Protein AF-A0A535MMF5-F1 (afdb_monomer_lite)

Radius of gyration: 38.46 Å; chains: 1; bounding box: 87×63×109 Å

Sequence (146 aa):
MNSPLCIRAGGRAVCFLIVDRQKESSAELAAGIVEEAERLVRLEIALAKQEAKELAIRNAIAGGLIATGGLMLMLGLLVAVPVLVVVLVPAHWIAALAWVALYLVGGGALVLGGRAGLRLKLPPRTINSLKETKEWALRQMRSPAR

Foldseek 3Di:
DDDDDDDDDPDDDPPDDPVPVVVVVVVVVVVVVVVVVVVVVVVVVVVVVVVVVVVCVVVVVVVVCVVVVVVVVVVVCLVVVLVVCLVVDPPNVVSVVVSVVVCCVVVVVCVVVVVVVPPPPPPVVVVVVVVVVVVVVVVVVVPDDD

Secondary structure (DSSP, 8-state):
---------SS----S-TTTHHHHHHHHHHHHHHHHHHHHHHHHHHHHHHHHHHHHHHHHHHHHHHHHHHHHHHHHHHHHHHHHHHHH-S-HHHHHHHHHHHHHHHHHHHHHHHHHH------HHHHHHHHHHHHHHHHHHH----

Structure (mmCIF, N/CA/C/O backbone):
data_AF-A0A535MMF5-F1
#
_entry.id   AF-A0A535MMF5-F1
#
loop_
_atom_site.group_PDB
_atom_site.id
_atom_site.type_symbol
_atom_site.label_atom_id
_atom_site.label_alt_id
_atom_site.label_comp_id
_atom_site.label_asym_id
_atom_site.label_entity_id
_atom_site.label_seq_id
_atom_site.pdbx_PDB_ins_code
_atom_site.Cartn_x
_atom_site.Cartn_y
_atom_site.Cartn_z
_atom_site.occupancy
_atom_site.B_iso_or_equiv
_atom_site.auth_seq_id
_atom_site.auth_comp_id
_atom_site.auth_asym_id
_atom_site.auth_atom_id
_atom_site.pdbx_PDB_model_num
ATOM 1 N N . MET A 1 1 ? -63.490 -13.410 52.870 1.00 44.41 1 MET A N 1
ATOM 2 C CA . MET A 1 1 ? -62.669 -14.349 53.661 1.00 44.41 1 MET A CA 1
ATOM 3 C C . MET A 1 1 ? -61.197 -14.096 53.366 1.00 44.41 1 MET A C 1
ATOM 5 O O . MET A 1 1 ? -60.748 -14.532 52.321 1.00 44.41 1 MET A O 1
ATOM 9 N N . ASN A 1 2 ? -60.470 -13.359 54.212 1.00 46.16 2 ASN A N 1
ATOM 10 C CA . ASN A 1 2 ? -59.017 -13.532 54.362 1.00 46.16 2 ASN A CA 1
ATOM 11 C C . ASN A 1 2 ? -58.562 -12.799 55.632 1.00 46.16 2 ASN A C 1
ATOM 13 O O . ASN A 1 2 ? -58.298 -11.599 55.613 1.00 46.16 2 ASN A O 1
ATOM 17 N N . SER A 1 3 ? -58.575 -13.505 56.758 1.00 46.88 3 SER A N 1
ATOM 18 C CA . SER A 1 3 ? -58.121 -12.969 58.042 1.00 46.88 3 SER A CA 1
ATOM 19 C C . SER A 1 3 ? -56.639 -13.317 58.216 1.00 46.88 3 SER A C 1
ATOM 21 O O . SER A 1 3 ? -56.310 -14.501 58.133 1.00 46.88 3 SER A O 1
ATOM 23 N N . PRO A 1 4 ? -55.733 -12.356 58.470 1.00 52.94 4 PRO A N 1
ATOM 24 C CA . PRO A 1 4 ? -54.353 -12.685 58.804 1.00 52.94 4 PRO A CA 1
ATOM 25 C C . PRO A 1 4 ? -54.298 -13.310 60.206 1.00 52.94 4 PRO A C 1
ATOM 27 O O . PRO A 1 4 ? -54.690 -12.693 61.199 1.00 52.94 4 PRO A O 1
ATOM 30 N N . LEU A 1 5 ? -53.828 -14.558 60.281 1.00 60.19 5 LEU A N 1
ATOM 31 C CA . LEU A 1 5 ? -53.592 -15.275 61.534 1.00 60.19 5 LEU A CA 1
ATOM 32 C C . LEU A 1 5 ? -52.376 -14.657 62.245 1.00 60.19 5 LEU A C 1
ATOM 34 O O . LEU A 1 5 ? -51.234 -14.866 61.844 1.00 60.19 5 LEU A O 1
ATOM 38 N N . CYS A 1 6 ? -52.622 -13.885 63.301 1.00 46.19 6 CYS A N 1
ATOM 39 C CA . CYS A 1 6 ? -51.588 -13.286 64.140 1.00 46.19 6 CYS A CA 1
ATOM 40 C C . CYS A 1 6 ? -51.464 -14.116 65.430 1.00 46.19 6 CYS A C 1
ATOM 42 O O . CYS A 1 6 ? -52.263 -13.960 66.353 1.00 46.19 6 CYS A O 1
ATOM 44 N N . ILE A 1 7 ? -50.504 -15.048 65.488 1.00 55.50 7 ILE A N 1
ATOM 45 C CA . ILE A 1 7 ? -50.206 -15.810 66.712 1.00 55.50 7 ILE A CA 1
ATOM 46 C C . ILE A 1 7 ? -49.347 -14.934 67.626 1.00 55.50 7 ILE A C 1
ATOM 48 O O . ILE A 1 7 ? -48.202 -14.603 67.321 1.00 55.50 7 ILE A O 1
ATOM 52 N N . ARG A 1 8 ? -49.925 -14.544 68.764 1.00 49.66 8 ARG A N 1
ATOM 53 C CA . ARG A 1 8 ? -49.288 -13.716 69.789 1.00 49.66 8 ARG A CA 1
ATOM 54 C C . ARG A 1 8 ? -48.497 -14.597 70.757 1.00 49.66 8 ARG A C 1
ATOM 56 O O . ARG A 1 8 ? -49.040 -15.064 71.751 1.00 49.66 8 ARG A O 1
ATOM 63 N N . ALA A 1 9 ? -47.214 -14.801 70.473 1.00 48.75 9 ALA A N 1
ATOM 64 C CA . ALA A 1 9 ? -46.243 -15.258 71.466 1.00 48.75 9 ALA A CA 1
ATOM 65 C C . ALA A 1 9 ? -45.625 -14.037 72.169 1.00 48.75 9 ALA A C 1
ATOM 67 O O . ALA A 1 9 ? -45.428 -12.988 71.556 1.00 48.75 9 ALA A O 1
ATOM 68 N N . GLY A 1 10 ? -45.398 -14.153 73.475 1.00 50.25 10 GLY A N 1
ATOM 69 C CA . GLY A 1 10 ? -45.056 -13.050 74.370 1.00 50.25 10 GLY A CA 1
ATOM 70 C C . GLY A 1 10 ? -43.957 -12.095 73.884 1.00 50.25 10 GLY A C 1
ATOM 71 O O . GLY A 1 10 ? -42.916 -12.488 73.367 1.00 50.25 10 GLY A O 1
ATOM 72 N N . GLY A 1 11 ? -44.189 -10.808 74.140 1.00 51.78 11 GLY A N 1
ATOM 73 C CA . GLY A 1 11 ? -43.155 -9.794 74.353 1.00 51.78 11 GLY A CA 1
ATOM 74 C C . GLY A 1 11 ? -42.489 -9.168 73.130 1.00 51.78 11 GLY A C 1
ATOM 75 O O . GLY A 1 11 ? -42.268 -7.961 73.153 1.00 51.78 11 GLY A O 1
ATOM 76 N N . ARG A 1 12 ? -42.159 -9.913 72.070 1.00 52.56 12 ARG A N 1
ATOM 77 C CA . ARG A 1 12 ? -41.514 -9.346 70.868 1.00 52.56 12 ARG A CA 1
ATOM 78 C C . ARG A 1 12 ? -41.967 -10.093 69.622 1.00 52.56 12 ARG A C 1
ATOM 80 O O . ARG A 1 12 ? -41.728 -11.286 69.485 1.00 52.56 12 ARG A O 1
ATOM 87 N N . ALA A 1 13 ? -42.616 -9.371 68.714 1.00 49.38 13 ALA A N 1
ATOM 88 C CA . ALA A 1 13 ? -42.958 -9.873 67.392 1.00 49.38 13 ALA A CA 1
ATOM 89 C C . ALA A 1 13 ? -41.663 -10.169 66.619 1.00 49.38 13 ALA A C 1
ATOM 91 O O . ALA A 1 13 ? -40.999 -9.253 66.143 1.00 49.38 13 ALA A O 1
ATOM 92 N N . VAL A 1 14 ? -41.284 -11.443 66.514 1.00 58.88 14 VAL A N 1
ATOM 93 C CA . VAL A 1 14 ? -40.212 -11.887 65.615 1.00 58.88 14 VAL A CA 1
ATOM 94 C C . VAL A 1 14 ? -40.886 -12.433 64.365 1.00 58.88 14 VAL A C 1
ATOM 96 O O . VAL A 1 14 ? -41.198 -13.6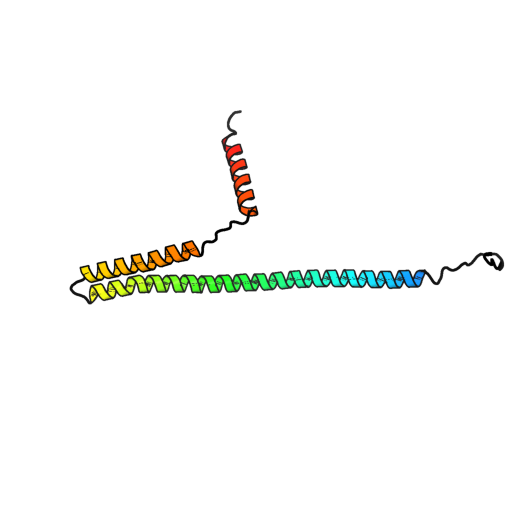15 64.256 1.00 58.88 14 VAL A O 1
ATOM 99 N N . CYS A 1 15 ? -41.190 -11.517 63.449 1.00 50.22 15 CYS A N 1
ATOM 100 C CA . CYS A 1 15 ? -41.745 -11.820 62.140 1.00 50.22 15 CYS A CA 1
ATOM 101 C C . CYS A 1 15 ? -40.584 -12.003 61.146 1.00 50.22 15 CYS A C 1
ATOM 103 O O . CYS A 1 15 ? -39.781 -11.094 60.972 1.00 50.22 15 CYS A O 1
ATOM 105 N N . PHE A 1 16 ? -40.477 -13.180 60.528 1.00 51.38 16 PHE A N 1
ATOM 106 C CA . PHE A 1 16 ? -40.091 -13.352 59.117 1.00 51.38 16 PHE A CA 1
ATOM 107 C C . PHE A 1 16 ? -38.876 -12.557 58.557 1.00 51.38 16 PHE A C 1
ATOM 109 O O . PHE A 1 16 ? -38.965 -12.003 57.472 1.00 51.38 16 PHE A O 1
ATOM 116 N N . LEU A 1 17 ? -37.717 -12.500 59.229 1.00 53.78 17 LEU A N 1
ATOM 117 C CA . LEU A 1 17 ? -36.528 -11.784 58.697 1.00 53.78 17 LEU A CA 1
ATOM 118 C C . LEU A 1 17 ? -35.367 -12.676 58.210 1.00 53.78 17 LEU A C 1
ATOM 120 O O . LEU A 1 17 ? -34.338 -12.158 57.784 1.00 53.78 17 LEU A O 1
ATOM 124 N N . ILE A 1 18 ? -35.496 -14.007 58.247 1.00 53.44 18 ILE A N 1
ATOM 125 C CA . ILE A 1 18 ? -34.368 -14.922 57.954 1.00 53.44 18 ILE A CA 1
ATOM 126 C C . ILE A 1 18 ? -34.394 -15.459 56.503 1.00 53.44 18 ILE A C 1
ATOM 128 O O . ILE A 1 18 ? -33.366 -15.899 56.000 1.00 53.44 18 ILE A O 1
ATOM 132 N N . VAL A 1 19 ? -35.519 -15.358 55.782 1.00 55.66 19 VAL A N 1
ATOM 133 C CA . VAL A 1 19 ? -35.668 -15.918 54.416 1.00 55.66 19 VAL A CA 1
ATOM 134 C C . VAL A 1 19 ? -35.426 -14.894 53.291 1.00 55.66 19 VAL A C 1
ATOM 136 O O . VAL A 1 19 ? -35.147 -15.292 52.163 1.00 55.66 19 VAL A O 1
ATOM 139 N N . ASP A 1 20 ? -35.425 -13.593 53.586 1.00 55.84 20 ASP A N 1
ATOM 140 C CA . ASP A 1 20 ? -35.136 -12.546 52.587 1.00 55.84 20 ASP A CA 1
ATOM 141 C C . ASP A 1 20 ? -33.624 -12.331 52.372 1.00 55.84 20 ASP A C 1
ATOM 143 O O . ASP A 1 20 ? -33.130 -12.286 51.245 1.00 55.84 20 ASP A O 1
ATOM 147 N N . ARG A 1 21 ? -32.839 -12.352 53.459 1.00 59.16 21 ARG A N 1
ATOM 148 C CA . ARG A 1 21 ? -31.394 -12.050 53.437 1.00 59.16 21 ARG A CA 1
ATOM 149 C C . ARG A 1 21 ? -30.564 -12.995 52.557 1.00 59.16 21 ARG A C 1
ATOM 151 O O . ARG A 1 21 ? -29.536 -12.592 52.021 1.00 59.16 21 ARG A O 1
ATOM 158 N N . GLN A 1 22 ? -30.977 -14.256 52.406 1.00 61.50 22 GLN A N 1
ATOM 159 C CA . GLN A 1 22 ? -30.214 -15.226 51.612 1.00 61.50 22 GLN A CA 1
ATOM 160 C C . GLN A 1 22 ? -30.422 -15.061 50.099 1.00 61.50 22 GLN A C 1
ATOM 162 O O . GLN A 1 22 ? -29.514 -15.357 49.317 1.00 61.50 22 GLN A O 1
ATOM 167 N N . LYS A 1 23 ? -31.596 -14.566 49.682 1.00 57.88 23 LYS A N 1
ATOM 168 C CA . LYS A 1 23 ? -31.872 -14.256 48.275 1.00 57.88 23 LYS A CA 1
ATOM 169 C C . LYS A 1 23 ? -31.146 -12.991 47.842 1.00 57.88 23 LYS A C 1
ATOM 171 O O . LYS A 1 23 ? -30.560 -13.000 46.765 1.00 57.88 23 LYS A O 1
ATOM 176 N N . GLU A 1 24 ? -31.114 -11.972 48.702 1.00 61.84 24 GLU A N 1
ATOM 177 C CA . GLU A 1 24 ? -30.328 -10.761 48.446 1.00 61.84 24 GLU A CA 1
ATOM 178 C C . GLU A 1 24 ? -28.830 -11.077 48.346 1.00 61.84 24 GLU A C 1
ATOM 180 O O . GLU A 1 24 ? -28.212 -10.752 47.340 1.00 61.84 24 GLU A O 1
ATOM 185 N N . SER A 1 25 ? -28.265 -11.846 49.286 1.00 70.38 25 SER A N 1
ATOM 186 C CA . SER A 1 25 ? -26.838 -12.206 49.245 1.00 70.38 25 SER A CA 1
ATOM 187 C C . SER A 1 25 ? -26.448 -13.041 48.014 1.00 70.38 25 SER A C 1
ATOM 189 O O . SER A 1 25 ? -25.402 -12.798 47.420 1.00 70.38 25 SER A O 1
ATOM 191 N N . SER A 1 26 ? -27.277 -13.998 47.585 1.00 75.62 26 SER A N 1
ATOM 192 C CA . SER A 1 26 ? -26.971 -14.822 46.400 1.00 75.62 26 SER A CA 1
ATOM 193 C C . SER A 1 26 ? -27.076 -14.027 45.092 1.00 75.62 26 SER A C 1
ATOM 195 O O . SER A 1 26 ? -26.298 -14.254 44.166 1.00 75.62 26 SER A O 1
ATOM 197 N N . ALA A 1 27 ? -28.025 -13.087 45.018 1.00 77.81 27 ALA A N 1
ATOM 198 C CA . ALA A 1 27 ? -28.169 -12.179 43.883 1.00 77.81 27 ALA A CA 1
ATOM 199 C C . ALA A 1 27 ? -27.015 -11.165 43.811 1.00 77.81 27 ALA A C 1
ATOM 201 O O . ALA A 1 27 ? -26.540 -10.853 42.722 1.00 77.81 27 ALA A O 1
ATOM 202 N N . GLU A 1 28 ? -26.522 -10.702 44.958 1.00 75.31 28 GLU A N 1
ATOM 203 C CA . GLU A 1 28 ? -25.428 -9.733 45.047 1.00 75.31 28 GLU A CA 1
ATOM 204 C C . GLU A 1 28 ? -24.062 -10.348 44.692 1.00 75.31 28 GLU A C 1
ATOM 206 O O . GLU A 1 28 ? -23.286 -9.734 43.960 1.00 75.31 28 GLU A O 1
ATOM 211 N N . LEU A 1 29 ? -23.795 -11.606 45.078 1.00 80.19 29 LEU A N 1
ATOM 212 C CA . LEU A 1 29 ? -22.615 -12.340 44.588 1.00 80.19 29 LEU A CA 1
ATOM 213 C C . LEU A 1 29 ? -22.680 -12.610 43.076 1.00 80.19 29 LEU A C 1
ATOM 215 O O . LEU A 1 29 ? -21.664 -12.512 42.390 1.00 80.19 29 LEU A O 1
ATOM 219 N N . ALA A 1 30 ? -23.860 -12.943 42.544 1.00 81.81 30 ALA A N 1
ATOM 220 C CA . ALA A 1 30 ? -24.031 -13.144 41.107 1.00 81.81 30 ALA A CA 1
ATOM 221 C C . ALA A 1 30 ? -23.790 -11.844 40.319 1.00 81.81 30 ALA A C 1
ATOM 223 O O . ALA A 1 30 ? -23.161 -11.883 39.262 1.00 81.81 30 ALA A O 1
ATOM 224 N N . ALA A 1 31 ? -24.232 -10.699 40.848 1.00 80.19 31 ALA A N 1
ATOM 225 C CA . ALA A 1 31 ? -23.967 -9.390 40.260 1.00 80.19 31 ALA A CA 1
ATOM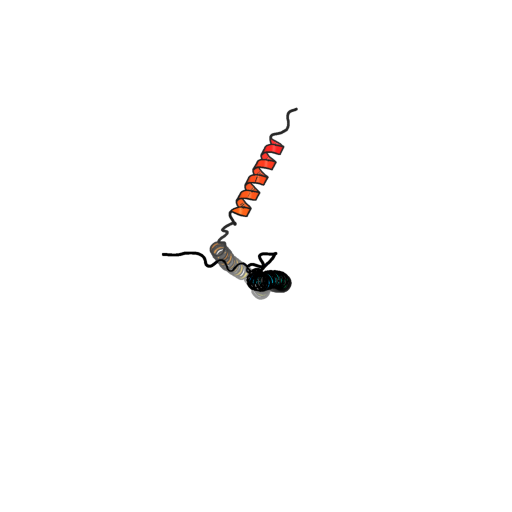 226 C C . ALA A 1 31 ? -22.462 -9.051 40.252 1.00 80.19 31 ALA A C 1
ATOM 228 O O . ALA A 1 31 ? -21.950 -8.617 39.221 1.00 80.19 31 ALA A O 1
ATOM 229 N N . GLY A 1 32 ? -21.739 -9.335 41.343 1.00 81.25 32 GLY A N 1
ATOM 230 C CA . GLY A 1 32 ? -20.288 -9.114 41.426 1.00 81.25 32 GLY A CA 1
ATOM 231 C C . GLY A 1 32 ? -19.478 -9.915 40.396 1.00 81.25 32 GLY A C 1
ATOM 232 O O . GLY A 1 32 ? -18.626 -9.353 39.710 1.00 81.25 32 GLY A O 1
ATOM 233 N N . ILE A 1 33 ? -19.807 -11.199 40.203 1.00 85.38 33 ILE A N 1
ATOM 234 C CA . ILE A 1 33 ? -19.120 -12.070 39.227 1.00 85.38 33 ILE A CA 1
ATOM 235 C C . ILE A 1 33 ? -19.358 -11.596 37.786 1.00 85.38 33 ILE A C 1
ATOM 237 O O . ILE A 1 33 ? -18.454 -11.664 36.951 1.00 85.38 33 ILE A O 1
ATOM 241 N N . VAL A 1 34 ? -20.568 -11.119 37.475 1.00 87.88 34 VAL A N 1
ATOM 242 C CA . VAL A 1 34 ? -20.887 -10.568 36.147 1.00 87.88 34 VAL A CA 1
ATOM 243 C C . VAL A 1 34 ? -20.058 -9.314 35.874 1.00 87.88 34 VAL A C 1
ATOM 245 O O . VAL A 1 34 ? -19.501 -9.175 34.785 1.00 87.88 34 VAL A O 1
ATOM 248 N N . GLU A 1 35 ? -19.915 -8.440 36.867 1.00 84.75 35 GLU A N 1
ATOM 249 C CA . GLU A 1 35 ? -19.130 -7.212 36.740 1.00 84.75 35 GLU A CA 1
ATOM 250 C C . GLU A 1 35 ? -17.620 -7.496 36.595 1.00 84.75 35 GLU A C 1
ATOM 252 O O . GLU A 1 35 ? -16.923 -6.871 35.789 1.00 84.75 35 GLU A O 1
ATOM 257 N N . GLU A 1 36 ? -17.109 -8.517 37.283 1.00 84.81 36 GLU A N 1
ATOM 258 C CA . GLU A 1 36 ? -15.721 -8.976 37.156 1.00 84.81 36 GLU A CA 1
ATOM 259 C C . GLU A 1 36 ? -15.445 -9.672 35.817 1.00 84.81 36 GLU A C 1
ATOM 261 O O . GLU A 1 36 ? -14.400 -9.433 35.200 1.00 84.81 36 GLU A O 1
ATOM 266 N N . ALA A 1 37 ? -16.392 -10.472 35.320 1.00 88.31 37 ALA A N 1
ATOM 267 C CA . ALA A 1 37 ? -16.315 -11.083 33.996 1.00 88.31 37 ALA A CA 1
ATOM 268 C C . ALA A 1 37 ? -16.309 -10.017 32.891 1.00 88.31 37 ALA A C 1
ATOM 270 O O . ALA A 1 37 ? -15.497 -10.085 31.965 1.00 88.31 37 ALA A O 1
ATOM 271 N N . GLU A 1 38 ? -17.152 -8.987 33.010 1.00 91.44 38 GLU A N 1
ATOM 272 C CA . GLU A 1 38 ? -17.169 -7.869 32.069 1.00 91.44 38 GLU A CA 1
ATOM 273 C C . GLU A 1 38 ? -15.835 -7.106 32.078 1.00 91.44 38 GLU A C 1
ATOM 275 O O . GLU A 1 38 ? -15.301 -6.744 31.021 1.00 91.44 38 GLU A O 1
ATOM 280 N N . ARG A 1 39 ? -15.246 -6.914 33.264 1.00 88.62 39 ARG A N 1
ATOM 281 C CA . ARG A 1 39 ? -13.930 -6.287 33.412 1.00 88.62 39 ARG A CA 1
ATOM 282 C C . ARG A 1 39 ? -12.819 -7.112 32.756 1.00 88.62 39 ARG A C 1
ATOM 284 O O . ARG A 1 39 ? -11.996 -6.527 32.051 1.00 88.62 39 ARG A O 1
ATOM 291 N N . LEU A 1 40 ? -12.808 -8.437 32.925 1.00 92.19 40 LEU A N 1
ATOM 292 C CA . LEU A 1 40 ? -11.842 -9.329 32.268 1.00 92.19 40 LEU A CA 1
ATOM 293 C C . LEU A 1 40 ? -11.953 -9.259 30.742 1.00 92.19 40 LEU A C 1
ATOM 295 O O . LEU A 1 40 ? -10.951 -9.062 30.060 1.00 92.19 40 LEU A O 1
ATOM 299 N N . VAL A 1 41 ? -13.174 -9.343 30.206 1.00 93.75 41 VAL A N 1
ATOM 300 C CA . VAL A 1 41 ? -13.414 -9.281 28.756 1.00 93.75 41 VAL A CA 1
ATOM 301 C C . VAL A 1 41 ? -12.924 -7.953 28.173 1.00 93.75 41 VAL A C 1
ATOM 303 O O . VAL A 1 41 ? -12.287 -7.930 27.119 1.00 93.75 41 VAL A O 1
ATOM 306 N N . ARG A 1 42 ? -13.165 -6.829 28.862 1.00 93.44 42 ARG A N 1
ATOM 307 C CA . ARG A 1 42 ? -12.669 -5.509 28.434 1.00 93.44 42 ARG A CA 1
ATOM 308 C C . ARG A 1 42 ? -11.138 -5.450 28.395 1.00 93.44 42 ARG A C 1
ATOM 310 O O . ARG A 1 42 ? -10.595 -4.830 27.478 1.00 93.44 42 ARG A O 1
ATOM 317 N N . LEU A 1 43 ? -10.456 -6.087 29.348 1.00 93.56 43 LEU A N 1
ATOM 318 C CA . LEU A 1 43 ? -8.994 -6.195 29.356 1.00 93.56 43 LEU A CA 1
ATOM 319 C C . LEU A 1 43 ? -8.478 -7.068 28.212 1.00 93.56 43 LEU A C 1
ATOM 321 O O . LEU A 1 43 ? -7.578 -6.637 27.496 1.00 93.56 43 LEU A O 1
ATOM 325 N N . GLU A 1 44 ? -9.081 -8.232 27.991 1.00 94.75 44 GLU A N 1
ATOM 326 C CA . GLU A 1 44 ? -8.666 -9.153 26.929 1.00 94.75 44 GLU A CA 1
ATOM 327 C C . GLU A 1 44 ? -8.802 -8.497 25.549 1.00 94.75 44 GLU A C 1
ATOM 329 O O . GLU A 1 44 ? -7.902 -8.565 24.715 1.00 94.75 44 GLU A O 1
ATOM 334 N N . ILE A 1 45 ? -9.889 -7.743 25.331 1.00 95.06 45 ILE A N 1
ATOM 335 C CA . ILE A 1 45 ? -10.079 -6.940 24.116 1.00 95.06 45 ILE A CA 1
ATOM 336 C C . ILE A 1 45 ? -9.007 -5.851 24.002 1.00 95.06 45 ILE A C 1
ATOM 338 O O . ILE A 1 45 ? -8.538 -5.564 22.898 1.00 95.06 45 ILE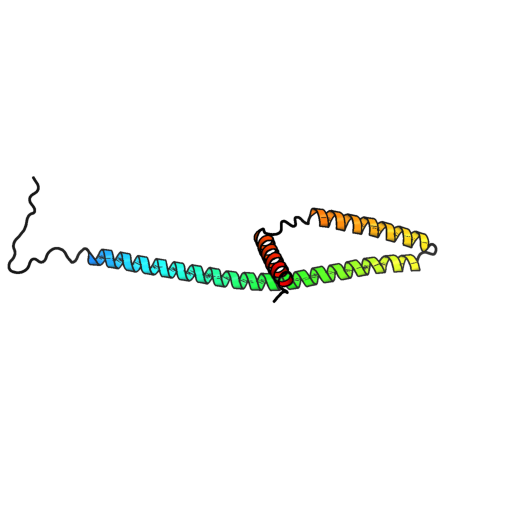 A O 1
ATOM 342 N N . ALA A 1 46 ? -8.636 -5.197 25.105 1.00 93.62 46 ALA A N 1
ATOM 343 C CA . ALA A 1 46 ? -7.597 -4.170 25.091 1.00 93.62 46 ALA A CA 1
ATOM 344 C C . ALA A 1 46 ? -6.221 -4.761 24.742 1.00 93.62 46 ALA A C 1
ATOM 346 O O . ALA A 1 46 ? -5.489 -4.161 23.953 1.00 93.62 46 ALA A O 1
ATOM 347 N N . LEU A 1 47 ? -5.911 -5.948 25.259 1.00 95.88 47 LEU A N 1
ATOM 348 C CA . LEU A 1 47 ? -4.655 -6.655 25.027 1.00 95.88 47 LEU A CA 1
ATOM 349 C C . LEU A 1 47 ? -4.586 -7.214 23.597 1.00 95.88 47 LEU A C 1
ATOM 351 O O . LEU A 1 47 ? -3.635 -6.929 22.870 1.00 95.88 47 LEU A O 1
ATOM 355 N N . ALA A 1 48 ? -5.658 -7.857 23.125 1.00 94.69 48 ALA A N 1
ATOM 356 C CA . ALA A 1 48 ? -5.785 -8.314 21.741 1.00 94.69 48 ALA A CA 1
ATOM 357 C C . ALA A 1 48 ? -5.661 -7.156 20.736 1.00 94.69 48 ALA A C 1
ATOM 359 O O . ALA A 1 48 ? -5.040 -7.292 19.683 1.00 94.69 48 ALA A O 1
ATOM 360 N N . LYS A 1 49 ? -6.205 -5.973 21.063 1.00 94.62 49 LYS A N 1
ATOM 361 C CA . LYS A 1 49 ? -6.021 -4.762 20.245 1.00 94.62 49 LYS A CA 1
ATOM 362 C C . LYS A 1 49 ? -4.564 -4.307 20.194 1.00 94.62 49 LYS A C 1
ATOM 364 O O . LYS A 1 49 ? -4.132 -3.826 19.146 1.00 94.62 49 LYS A O 1
ATOM 369 N N . GLN A 1 50 ? -3.824 -4.409 21.296 1.00 96.38 50 GLN A N 1
ATOM 370 C CA . GLN A 1 50 ? -2.405 -4.054 21.324 1.00 96.38 50 GLN A CA 1
ATOM 371 C C . GLN A 1 50 ? -1.579 -5.018 20.475 1.00 96.38 50 GLN A C 1
ATOM 373 O O . GLN A 1 50 ? -0.812 -4.561 19.629 1.00 96.38 50 GLN A O 1
ATOM 378 N N . GLU A 1 51 ? -1.796 -6.323 20.623 1.00 94.38 51 GLU A N 1
ATOM 379 C CA . GLU A 1 51 ? -1.096 -7.339 19.836 1.00 94.38 51 GLU A CA 1
ATOM 380 C C . GLU A 1 51 ? -1.420 -7.220 18.341 1.00 94.38 51 GLU A C 1
ATOM 382 O O . GLU A 1 51 ? -0.517 -7.192 17.504 1.00 94.38 51 GLU A O 1
ATOM 387 N N . ALA A 1 52 ? -2.695 -7.017 17.992 1.00 95.75 52 ALA A N 1
ATOM 388 C CA . ALA A 1 52 ? -3.100 -6.766 16.612 1.00 95.75 52 ALA A CA 1
ATOM 389 C C . ALA A 1 52 ? -2.441 -5.503 16.033 1.00 95.75 52 ALA A C 1
ATOM 391 O O . ALA A 1 52 ? -2.052 -5.491 14.865 1.00 95.75 52 ALA A O 1
ATOM 392 N N . LYS A 1 53 ? -2.286 -4.438 16.834 1.00 95.31 53 LYS A N 1
ATOM 393 C CA . LYS A 1 53 ? -1.609 -3.202 16.413 1.00 95.31 53 LYS A CA 1
ATOM 394 C C . LYS A 1 53 ? -0.114 -3.427 16.181 1.00 95.31 53 LYS A C 1
ATOM 396 O O . LYS A 1 53 ? 0.412 -2.954 15.177 1.00 95.31 53 LYS A O 1
ATOM 401 N N . GLU A 1 54 ? 0.555 -4.139 17.080 1.00 95.50 54 GLU A N 1
ATOM 402 C CA . GLU A 1 54 ? 1.967 -4.517 16.955 1.00 95.50 54 GLU A CA 1
ATOM 403 C C . GLU A 1 54 ? 2.200 -5.317 15.661 1.00 95.50 54 GLU A C 1
ATOM 405 O O . GLU A 1 54 ? 3.055 -4.953 14.848 1.00 95.50 54 GLU A O 1
ATOM 410 N N . LEU A 1 55 ? 1.380 -6.349 15.418 1.00 94.62 55 LEU A N 1
ATOM 411 C CA . LEU A 1 55 ? 1.427 -7.160 14.199 1.00 94.62 55 LEU A CA 1
ATOM 412 C C . LEU A 1 55 ? 1.167 -6.321 12.947 1.00 94.62 55 LEU A C 1
ATOM 414 O O . LEU A 1 55 ? 1.900 -6.432 11.965 1.00 94.62 55 LEU A O 1
ATOM 418 N N . ALA A 1 56 ? 0.149 -5.457 12.985 1.00 95.50 56 ALA A N 1
ATOM 419 C CA . ALA A 1 56 ? -0.185 -4.583 11.870 1.00 95.50 56 ALA A CA 1
ATOM 420 C C . ALA A 1 56 ? 0.974 -3.644 11.520 1.00 95.50 56 ALA A C 1
ATOM 422 O O . ALA A 1 56 ? 1.285 -3.494 10.344 1.00 95.50 56 ALA A O 1
ATOM 423 N N . ILE A 1 57 ? 1.645 -3.048 12.512 1.00 95.31 57 ILE A N 1
ATOM 424 C CA . ILE A 1 57 ? 2.789 -2.156 12.282 1.00 95.31 57 ILE A CA 1
ATOM 425 C C . ILE A 1 57 ? 3.969 -2.930 11.692 1.00 95.31 57 ILE A C 1
ATOM 427 O O . ILE A 1 57 ? 4.526 -2.509 10.679 1.00 95.31 57 ILE A O 1
ATOM 431 N N . ARG A 1 58 ? 4.335 -4.075 12.280 1.00 94.81 58 ARG A N 1
ATOM 432 C CA . ARG A 1 58 ? 5.454 -4.896 11.787 1.00 94.81 58 ARG A CA 1
ATOM 433 C C . ARG A 1 58 ? 5.215 -5.364 10.354 1.00 94.81 58 ARG A C 1
ATOM 435 O O . ARG A 1 58 ? 6.081 -5.189 9.496 1.00 94.81 58 ARG A O 1
ATOM 442 N N . ASN A 1 59 ? 4.019 -5.875 10.074 1.00 94.31 59 ASN A N 1
ATOM 443 C CA . ASN A 1 59 ? 3.644 -6.322 8.736 1.00 94.31 59 ASN A CA 1
ATOM 444 C C . ASN A 1 59 ? 3.514 -5.153 7.754 1.00 94.31 59 ASN A C 1
ATOM 446 O O . ASN A 1 59 ? 3.863 -5.309 6.588 1.00 94.31 59 ASN A O 1
ATOM 450 N N . ALA A 1 60 ? 3.072 -3.974 8.201 1.00 92.88 60 ALA A N 1
ATOM 451 C CA . ALA A 1 60 ? 3.033 -2.778 7.365 1.00 92.88 60 ALA A CA 1
ATOM 452 C C . ALA A 1 60 ? 4.439 -2.305 6.975 1.00 92.88 60 ALA A C 1
ATOM 454 O O . ALA A 1 60 ? 4.653 -1.947 5.820 1.00 92.88 60 ALA A O 1
ATOM 455 N N . ILE A 1 61 ? 5.407 -2.340 7.896 1.00 94.38 61 ILE A N 1
ATOM 456 C CA . ILE A 1 61 ? 6.804 -1.986 7.603 1.00 94.38 61 ILE A CA 1
ATOM 457 C C . ILE A 1 61 ? 7.409 -2.992 6.622 1.00 94.38 61 ILE A C 1
ATOM 459 O O . ILE A 1 61 ? 7.982 -2.588 5.611 1.00 94.38 61 ILE A O 1
ATOM 463 N N . ALA A 1 62 ? 7.243 -4.293 6.877 1.00 91.06 62 ALA A N 1
ATOM 464 C CA . ALA A 1 62 ? 7.730 -5.339 5.981 1.00 91.06 62 ALA A CA 1
ATOM 465 C C . ALA A 1 62 ? 7.083 -5.239 4.589 1.00 91.06 62 ALA A C 1
ATOM 467 O O . ALA A 1 62 ? 7.779 -5.245 3.576 1.00 91.06 62 ALA A O 1
ATOM 468 N N . GLY A 1 63 ? 5.761 -5.061 4.533 1.00 92.69 63 GLY A N 1
ATOM 469 C CA . GLY A 1 63 ? 5.027 -4.837 3.290 1.00 92.69 63 GLY A CA 1
ATOM 470 C C . GLY A 1 63 ? 5.484 -3.571 2.565 1.00 92.69 63 GLY A C 1
ATOM 471 O O . GLY A 1 63 ? 5.653 -3.591 1.349 1.00 92.69 63 GLY A O 1
ATOM 472 N N . GLY A 1 64 ? 5.762 -2.492 3.301 1.00 88.50 64 GLY A N 1
ATOM 473 C CA . GLY A 1 64 ? 6.306 -1.248 2.762 1.00 88.50 64 GLY A CA 1
ATOM 474 C C . GLY A 1 64 ? 7.699 -1.422 2.156 1.00 88.50 64 GLY A C 1
ATOM 475 O O . GLY A 1 64 ? 7.950 -0.935 1.055 1.00 88.50 64 GLY A O 1
ATOM 476 N N . LEU A 1 65 ? 8.589 -2.163 2.820 1.00 90.69 65 LEU A N 1
ATOM 477 C CA . LEU A 1 65 ? 9.926 -2.488 2.311 1.00 90.69 65 LEU A CA 1
ATOM 478 C C . LEU A 1 65 ? 9.867 -3.374 1.062 1.00 90.69 65 LEU A C 1
ATOM 480 O O . LEU A 1 65 ? 10.572 -3.111 0.093 1.00 90.69 65 LEU A O 1
ATOM 484 N N . ILE A 1 66 ? 8.994 -4.383 1.043 1.00 90.38 66 ILE A N 1
ATOM 485 C CA . ILE A 1 66 ? 8.803 -5.242 -0.133 1.00 90.38 66 ILE A CA 1
ATOM 486 C C . ILE A 1 66 ? 8.222 -4.432 -1.296 1.00 90.38 66 ILE A C 1
ATOM 488 O O . ILE A 1 66 ? 8.713 -4.532 -2.417 1.00 90.38 66 ILE A O 1
ATOM 492 N N . ALA A 1 67 ? 7.213 -3.597 -1.041 1.00 85.88 67 ALA A N 1
ATOM 493 C CA . ALA A 1 67 ? 6.599 -2.762 -2.068 1.00 85.88 67 ALA A CA 1
ATOM 494 C C . ALA A 1 67 ? 7.589 -1.740 -2.645 1.00 85.88 67 ALA A C 1
ATOM 496 O O . ALA A 1 67 ? 7.679 -1.587 -3.862 1.00 85.88 67 ALA A O 1
ATOM 497 N N . THR A 1 68 ? 8.363 -1.065 -1.792 1.00 80.38 68 THR A N 1
ATOM 498 C CA . THR A 1 68 ? 9.383 -0.097 -2.229 1.00 80.38 68 THR A CA 1
ATOM 499 C C . THR A 1 68 ? 10.554 -0.776 -2.933 1.00 80.38 68 THR A C 1
ATOM 501 O O . THR A 1 68 ? 10.975 -0.293 -3.980 1.00 80.38 68 THR A O 1
ATOM 504 N N . GLY A 1 69 ? 11.040 -1.916 -2.436 1.00 81.75 69 GLY A N 1
ATOM 505 C CA . GLY A 1 69 ? 12.066 -2.719 -3.104 1.00 81.75 69 GLY A CA 1
ATOM 506 C C . GLY A 1 69 ? 11.601 -3.235 -4.467 1.00 81.75 69 GLY A C 1
ATOM 507 O O . GLY A 1 69 ? 12.316 -3.091 -5.455 1.00 81.75 69 GLY A O 1
ATOM 508 N N . GLY A 1 70 ? 10.372 -3.748 -4.552 1.00 80.12 70 GLY A N 1
ATOM 509 C CA . GLY A 1 70 ? 9.748 -4.159 -5.810 1.00 80.12 70 GLY A CA 1
ATOM 510 C C . GLY A 1 70 ? 9.604 -2.997 -6.792 1.00 80.12 70 GLY A C 1
ATOM 511 O O . GLY A 1 70 ? 9.934 -3.148 -7.965 1.00 80.12 70 GLY A O 1
ATOM 512 N N . LEU A 1 71 ? 9.199 -1.816 -6.316 1.00 82.94 71 LEU A N 1
ATOM 513 C CA . LEU A 1 71 ? 9.144 -0.607 -7.138 1.00 82.94 71 LEU A CA 1
ATOM 514 C C . LEU A 1 71 ? 10.537 -0.193 -7.629 1.00 82.94 71 LEU A C 1
ATOM 516 O O . LEU A 1 71 ? 10.691 0.137 -8.799 1.00 82.94 71 LEU A O 1
ATOM 520 N N . MET A 1 72 ? 11.557 -0.248 -6.770 1.00 78.56 72 MET A N 1
ATOM 521 C CA . MET A 1 72 ? 12.931 0.111 -7.128 1.00 78.56 72 MET A CA 1
ATOM 522 C C . MET A 1 72 ? 13.520 -0.855 -8.164 1.00 78.56 72 MET A C 1
ATOM 524 O O . MET A 1 72 ? 14.141 -0.416 -9.128 1.00 78.56 72 MET A O 1
ATOM 528 N N . LEU A 1 73 ? 13.279 -2.161 -8.010 1.00 77.19 73 LEU A N 1
ATOM 529 C CA . LEU A 1 73 ? 13.661 -3.177 -8.994 1.00 77.19 73 LEU A CA 1
ATOM 530 C C . LEU A 1 73 ? 12.911 -2.992 -10.310 1.00 77.19 73 LEU A C 1
ATOM 532 O O . LEU A 1 73 ? 13.524 -3.071 -11.371 1.00 77.19 73 LEU A O 1
ATOM 536 N N . MET A 1 74 ? 11.608 -2.704 -10.248 1.00 78.94 74 MET A N 1
ATOM 537 C CA . MET A 1 74 ? 10.806 -2.411 -11.430 1.00 78.94 74 MET A CA 1
ATOM 538 C C . MET A 1 74 ? 11.377 -1.204 -12.172 1.00 78.94 74 MET A C 1
ATOM 540 O O . MET A 1 74 ? 11.625 -1.306 -13.364 1.00 78.94 74 MET A O 1
ATOM 544 N N . LEU A 1 75 ? 11.660 -0.095 -11.479 1.00 78.56 75 LEU A N 1
ATOM 545 C CA . LEU A 1 75 ? 12.291 1.095 -12.061 1.00 78.56 75 LEU A CA 1
ATOM 546 C C . LEU A 1 75 ? 13.686 0.794 -12.629 1.00 78.56 75 LEU A C 1
ATOM 548 O O . LEU A 1 75 ? 14.018 1.253 -13.720 1.00 78.56 75 LEU A O 1
ATOM 552 N N . GLY A 1 76 ? 14.485 0.001 -11.916 1.00 74.25 76 GLY A N 1
ATOM 553 C CA . GLY A 1 76 ? 15.809 -0.423 -12.356 1.00 74.25 76 GLY A CA 1
ATOM 554 C C . GLY A 1 76 ? 15.754 -1.236 -13.645 1.00 74.25 76 GLY A C 1
ATOM 555 O O . GLY A 1 76 ? 16.450 -0.904 -14.597 1.00 74.25 76 GLY A O 1
ATOM 556 N N . LEU A 1 77 ? 14.889 -2.251 -13.715 1.00 76.00 77 LEU A N 1
ATOM 557 C CA . LEU A 1 77 ? 14.686 -3.064 -14.916 1.00 76.00 77 LEU A CA 1
ATOM 558 C C . LEU A 1 77 ? 14.151 -2.216 -16.069 1.00 76.00 77 LEU A C 1
ATOM 560 O O . LEU A 1 77 ? 14.605 -2.319 -17.206 1.00 76.00 77 LEU A O 1
ATOM 564 N N . LEU A 1 78 ? 13.215 -1.337 -15.738 1.00 74.50 78 LEU A N 1
ATOM 565 C CA . LEU A 1 78 ? 12.594 -0.429 -16.669 1.00 74.50 78 LEU A CA 1
ATOM 566 C C . LEU A 1 78 ? 13.648 0.456 -17.350 1.00 74.50 78 LEU A C 1
ATOM 568 O O . LEU A 1 78 ? 13.567 0.605 -18.555 1.00 74.50 78 LEU A O 1
ATOM 572 N N . VAL A 1 79 ? 14.677 0.943 -16.644 1.00 77.44 79 VAL A N 1
ATOM 573 C CA . VAL A 1 79 ? 15.793 1.713 -17.238 1.00 77.44 79 VAL A CA 1
ATOM 574 C C . VAL A 1 79 ? 16.883 0.823 -17.854 1.00 77.44 79 VAL A C 1
ATOM 576 O O . VAL A 1 79 ? 17.386 1.121 -18.937 1.00 77.44 79 VAL A O 1
ATOM 579 N N . ALA A 1 80 ? 17.264 -0.269 -17.189 1.00 74.12 80 ALA A N 1
ATOM 580 C CA . ALA A 1 80 ? 18.394 -1.108 -17.584 1.00 74.12 80 ALA A CA 1
ATOM 581 C C . ALA A 1 80 ? 18.166 -1.823 -18.923 1.00 74.12 80 ALA A C 1
ATOM 583 O O . ALA A 1 80 ? 19.088 -1.914 -19.734 1.00 74.12 80 ALA A O 1
ATOM 584 N N . VAL A 1 81 ? 16.946 -2.303 -19.185 1.00 76.44 81 VAL A N 1
ATOM 585 C CA . VAL A 1 81 ? 16.629 -3.014 -20.433 1.00 76.44 81 VAL A CA 1
ATOM 586 C C . VAL A 1 81 ? 16.730 -2.095 -21.670 1.00 76.44 81 VAL A C 1
ATOM 588 O O . VAL A 1 81 ? 17.433 -2.475 -22.607 1.00 76.44 81 VAL A O 1
ATOM 591 N N . PRO A 1 82 ? 16.136 -0.883 -21.713 1.00 71.25 82 PRO A N 1
ATOM 592 C CA . PRO A 1 82 ? 16.319 0.045 -22.829 1.00 71.25 82 PRO A CA 1
ATOM 593 C C . PRO A 1 82 ? 17.777 0.426 -23.065 1.00 71.25 82 PRO A C 1
ATOM 595 O O . PRO A 1 82 ? 18.209 0.465 -24.214 1.00 71.25 82 PRO A O 1
ATOM 598 N N . VAL A 1 83 ? 18.546 0.672 -21.999 1.00 78.38 83 VAL A N 1
ATOM 599 C CA . VAL A 1 83 ? 19.977 0.992 -22.113 1.00 78.38 83 VAL A CA 1
ATOM 600 C C . VAL A 1 83 ? 20.730 -0.158 -22.781 1.00 78.38 83 VAL A C 1
ATOM 602 O O . VAL A 1 83 ? 21.498 0.073 -23.713 1.00 78.38 83 VAL A O 1
ATOM 605 N N . LEU A 1 84 ? 20.461 -1.401 -22.375 1.00 72.62 84 LEU A N 1
ATOM 606 C CA . LEU A 1 84 ? 21.091 -2.579 -22.967 1.00 72.62 84 LEU A CA 1
ATOM 607 C C . LEU A 1 84 ? 20.717 -2.756 -24.448 1.00 72.62 84 LEU A C 1
ATOM 609 O O . LEU A 1 84 ? 21.575 -3.063 -25.273 1.00 72.62 84 LEU A O 1
ATOM 613 N N . VAL A 1 85 ? 19.453 -2.511 -24.805 1.00 71.50 85 VAL A N 1
ATOM 614 C CA . VAL A 1 85 ? 18.972 -2.582 -26.195 1.00 71.50 85 VAL A CA 1
ATOM 615 C C . VAL A 1 85 ? 19.599 -1.487 -27.062 1.00 71.50 85 VAL A C 1
ATOM 617 O O . VAL A 1 85 ? 20.005 -1.765 -28.186 1.00 71.50 85 VAL A O 1
ATOM 620 N N . VAL A 1 86 ? 19.721 -0.258 -26.555 1.00 70.25 86 VAL A N 1
ATOM 621 C CA . VAL A 1 86 ? 20.360 0.856 -27.279 1.00 70.25 86 VAL A CA 1
ATOM 622 C C . VAL A 1 86 ? 21.843 0.583 -27.535 1.00 70.25 86 VAL A C 1
ATOM 624 O O . VAL A 1 86 ? 22.346 0.942 -28.595 1.00 70.25 86 VAL A O 1
ATOM 627 N N . VAL A 1 87 ? 22.534 -0.083 -26.605 1.00 71.69 87 VAL A N 1
ATOM 628 C CA . VAL A 1 87 ? 23.941 -0.478 -26.782 1.00 71.69 87 VAL A CA 1
ATOM 629 C C . VAL A 1 87 ? 24.094 -1.614 -27.802 1.00 71.69 87 VAL A C 1
ATOM 631 O O . VAL A 1 87 ? 25.065 -1.623 -28.554 1.00 71.69 87 VAL A O 1
ATOM 634 N N . LEU A 1 88 ? 23.153 -2.563 -27.857 1.00 72.00 88 LEU A N 1
ATOM 635 C CA . LEU A 1 88 ? 23.231 -3.713 -28.770 1.00 72.00 88 LEU A CA 1
ATOM 636 C C . LEU A 1 88 ? 22.732 -3.423 -30.194 1.00 72.00 88 LEU A C 1
ATOM 638 O O . LEU A 1 88 ? 23.125 -4.127 -31.124 1.00 72.00 88 LEU A O 1
ATOM 642 N N . VAL A 1 89 ? 21.844 -2.443 -30.381 1.00 73.12 89 VAL A N 1
ATOM 643 C CA . VAL A 1 89 ? 21.164 -2.215 -31.663 1.00 73.12 89 VAL A CA 1
ATOM 644 C C . VAL A 1 89 ? 21.735 -0.979 -32.373 1.00 73.12 89 VAL A C 1
ATOM 646 O O . VAL A 1 89 ? 21.595 0.134 -31.868 1.00 73.12 89 VAL A O 1
ATOM 649 N N . PRO A 1 90 ? 22.294 -1.116 -33.594 1.00 69.00 90 PRO A N 1
ATOM 650 C CA . PRO A 1 90 ? 22.847 0.022 -34.333 1.00 69.00 90 PRO A CA 1
ATOM 651 C C . PRO A 1 90 ? 21.786 1.075 -34.699 1.00 69.00 90 PRO A C 1
ATOM 653 O O . PRO A 1 90 ? 22.104 2.257 -34.791 1.00 69.00 90 PRO A O 1
ATOM 656 N N . ALA A 1 91 ? 20.511 0.687 -34.828 1.00 73.25 91 ALA 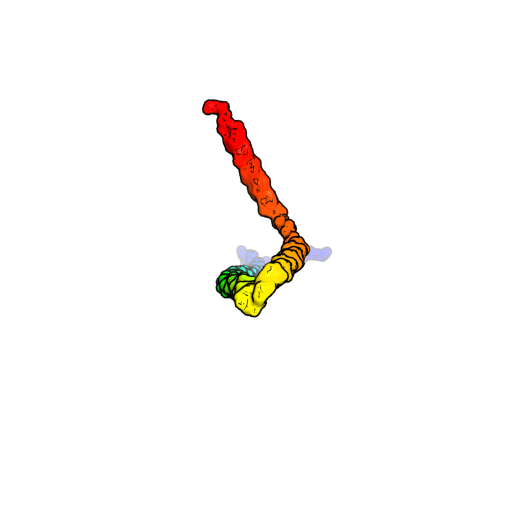A N 1
ATOM 657 C CA . ALA A 1 91 ? 19.359 1.580 -35.010 1.00 73.25 91 ALA A CA 1
ATOM 658 C C . ALA A 1 91 ? 18.746 2.042 -33.667 1.00 73.25 91 ALA A C 1
ATOM 660 O O . ALA A 1 91 ? 17.564 1.837 -33.381 1.00 73.25 91 ALA A O 1
ATOM 661 N N . HIS A 1 92 ? 19.567 2.685 -32.841 1.00 73.88 92 HIS A N 1
ATOM 662 C CA . HIS A 1 92 ? 19.256 3.181 -31.495 1.00 73.88 92 HIS A CA 1
ATOM 663 C C . HIS A 1 92 ? 17.999 4.073 -31.417 1.00 73.88 92 HIS A C 1
ATOM 665 O O . HIS A 1 92 ? 17.286 4.046 -30.414 1.00 73.88 92 HIS A O 1
ATOM 671 N N . TRP A 1 93 ? 17.669 4.815 -32.481 1.00 72.62 93 TRP A N 1
ATOM 672 C CA . TRP A 1 93 ? 16.503 5.708 -32.513 1.00 72.62 93 TRP A CA 1
ATOM 673 C C . TRP A 1 93 ? 15.153 4.966 -32.538 1.00 72.62 93 TRP A C 1
ATOM 675 O O . TRP A 1 93 ? 14.212 5.384 -31.862 1.00 72.62 93 TRP A O 1
ATOM 685 N N . ILE A 1 94 ? 15.058 3.838 -33.256 1.00 76.25 94 ILE A N 1
ATOM 686 C CA . ILE A 1 94 ? 13.831 3.020 -33.317 1.00 76.25 94 ILE A CA 1
ATOM 687 C C . ILE A 1 94 ? 13.619 2.317 -31.980 1.00 76.25 94 ILE A C 1
ATOM 689 O O . ILE A 1 94 ? 12.506 2.298 -31.455 1.00 76.25 94 ILE A O 1
ATOM 693 N N . ALA A 1 95 ? 14.700 1.785 -31.403 1.00 70.75 95 ALA A N 1
ATOM 694 C CA . ALA A 1 95 ? 14.671 1.168 -30.085 1.00 70.75 95 ALA A CA 1
ATOM 695 C C . ALA A 1 95 ? 14.195 2.163 -29.016 1.00 70.75 95 ALA A C 1
ATOM 697 O O . ALA A 1 95 ? 13.298 1.841 -28.239 1.00 70.75 95 ALA A O 1
ATOM 698 N N . ALA A 1 96 ? 14.730 3.388 -29.015 1.00 70.44 96 ALA A N 1
ATOM 699 C CA . ALA A 1 96 ? 14.318 4.430 -28.079 1.00 70.44 96 ALA A CA 1
ATOM 700 C C . ALA A 1 96 ? 12.823 4.777 -28.210 1.00 70.44 96 ALA A C 1
ATOM 702 O O . ALA A 1 96 ? 12.119 4.823 -27.201 1.00 70.44 96 ALA A O 1
ATOM 703 N N . LEU A 1 97 ? 12.310 4.959 -29.435 1.00 78.31 97 LEU A N 1
ATOM 704 C CA . LEU A 1 97 ? 10.888 5.247 -29.664 1.00 78.31 97 LEU A CA 1
ATOM 705 C C . LEU A 1 97 ? 9.971 4.096 -29.230 1.00 78.31 97 LEU A C 1
ATOM 707 O O . LEU A 1 97 ? 8.942 4.343 -28.600 1.00 78.31 97 LEU A O 1
ATOM 711 N N . ALA A 1 98 ? 10.345 2.849 -29.525 1.00 78.12 98 ALA A N 1
ATOM 712 C CA . ALA A 1 98 ? 9.577 1.674 -29.119 1.00 78.12 98 ALA A CA 1
ATOM 713 C C . ALA A 1 98 ? 9.496 1.553 -27.591 1.00 78.12 98 ALA A C 1
ATOM 715 O O . ALA A 1 98 ? 8.424 1.288 -27.046 1.00 78.12 98 ALA A O 1
ATOM 716 N N . TRP A 1 99 ? 10.602 1.823 -26.893 1.00 73.31 99 TRP A N 1
ATOM 717 C CA . TRP A 1 99 ? 10.613 1.871 -25.437 1.00 73.31 99 TRP A CA 1
ATOM 718 C C . TRP A 1 99 ? 9.696 2.969 -24.915 1.00 73.31 99 TRP A C 1
ATOM 720 O O . TRP A 1 99 ? 8.790 2.661 -24.147 1.00 73.31 99 TRP A O 1
ATOM 730 N N . VAL A 1 100 ? 9.849 4.216 -25.372 1.00 77.75 100 VAL A N 1
ATOM 731 C CA . VAL A 1 100 ? 8.987 5.339 -24.952 1.00 77.75 100 VAL A CA 1
ATOM 732 C C . VAL A 1 100 ? 7.501 5.022 -25.148 1.00 77.75 100 VAL A C 1
ATOM 734 O O . VAL A 1 100 ? 6.694 5.294 -24.258 1.00 77.75 100 VAL A O 1
ATOM 737 N N . ALA A 1 101 ? 7.130 4.392 -26.265 1.00 79.94 101 ALA A N 1
ATOM 738 C CA . ALA A 1 101 ? 5.759 3.946 -26.496 1.00 79.94 101 ALA A CA 1
ATOM 739 C C . ALA A 1 101 ? 5.310 2.895 -25.463 1.00 79.94 101 ALA A C 1
ATOM 741 O O . ALA A 1 101 ? 4.223 3.018 -24.897 1.00 79.94 101 ALA A O 1
ATOM 742 N N . LEU A 1 102 ? 6.156 1.907 -25.153 1.00 80.12 102 LEU A N 1
ATOM 743 C CA . LEU A 1 102 ? 5.886 0.895 -24.128 1.00 80.12 102 LEU A CA 1
ATOM 744 C C . LEU A 1 102 ? 5.667 1.528 -22.742 1.00 80.12 102 LEU A C 1
ATOM 746 O O . LEU A 1 102 ? 4.733 1.158 -22.030 1.00 80.12 102 LEU A O 1
ATOM 750 N N . TYR A 1 103 ? 6.480 2.526 -22.385 1.00 74.94 103 TYR A N 1
ATOM 751 C CA . TYR A 1 103 ? 6.339 3.298 -21.148 1.00 74.94 103 TYR A CA 1
ATOM 752 C C . TYR A 1 103 ? 5.035 4.085 -21.089 1.00 74.94 103 TYR A C 1
ATOM 754 O O . TYR A 1 103 ? 4.375 4.090 -20.052 1.00 74.94 103 TYR A O 1
ATOM 762 N N . LEU A 1 104 ? 4.657 4.755 -22.179 1.00 78.50 104 LEU A N 1
ATOM 763 C CA . LEU A 1 104 ? 3.413 5.521 -22.240 1.00 78.50 104 LEU A CA 1
ATOM 764 C C . LEU A 1 104 ? 2.193 4.611 -22.102 1.00 78.50 104 LEU A C 1
ATOM 766 O O . LEU A 1 104 ? 1.256 4.954 -21.384 1.00 78.50 104 LEU A O 1
ATOM 770 N N . VAL A 1 105 ? 2.221 3.434 -22.730 1.00 82.56 105 VAL A N 1
ATOM 771 C CA . VAL A 1 105 ? 1.140 2.448 -22.622 1.00 82.56 105 VAL A CA 1
ATOM 772 C C . VAL A 1 105 ? 1.092 1.845 -21.218 1.00 82.56 105 VAL A C 1
ATOM 774 O O . VAL A 1 105 ? 0.035 1.857 -20.588 1.00 82.56 105 VAL A O 1
ATOM 777 N N . GLY A 1 106 ? 2.223 1.366 -20.693 1.00 79.50 106 GLY A N 1
ATOM 778 C CA . GLY A 1 106 ? 2.294 0.756 -19.364 1.00 79.50 106 GLY A CA 1
ATOM 779 C C . GLY A 1 106 ? 1.971 1.747 -18.244 1.00 79.50 106 GLY A C 1
ATOM 780 O O . GLY A 1 106 ? 1.122 1.477 -17.397 1.00 79.50 106 GLY A O 1
ATOM 781 N N . GLY A 1 107 ? 2.589 2.928 -18.273 1.00 75.69 107 GLY A N 1
ATOM 782 C CA . GLY A 1 107 ? 2.328 4.015 -17.331 1.00 75.69 107 GLY A CA 1
ATOM 783 C C . GLY A 1 107 ? 0.902 4.550 -17.446 1.00 75.69 107 GLY A C 1
ATOM 784 O O . GLY A 1 107 ? 0.241 4.748 -16.428 1.00 75.69 107 GLY A O 1
ATOM 785 N N . GLY A 1 108 ? 0.383 4.709 -18.666 1.00 77.06 108 GLY A N 1
ATOM 786 C CA . GLY A 1 108 ? -1.005 5.099 -18.910 1.00 77.06 108 GLY A CA 1
ATOM 787 C C . GLY A 1 108 ? -1.999 4.092 -18.335 1.00 77.06 108 GLY A C 1
ATOM 788 O O . GLY A 1 108 ? -2.901 4.479 -17.593 1.00 77.06 108 GLY A O 1
ATOM 789 N N . ALA A 1 109 ? -1.801 2.797 -18.592 1.00 78.94 109 ALA A N 1
ATOM 790 C CA . ALA A 1 109 ? -2.625 1.728 -18.031 1.00 78.94 109 ALA A CA 1
ATOM 791 C C . ALA A 1 109 ? -2.572 1.708 -16.496 1.00 78.94 109 ALA A C 1
ATOM 793 O O . ALA A 1 109 ? -3.607 1.547 -15.849 1.00 78.94 109 ALA A O 1
ATOM 794 N N . LEU A 1 110 ? -1.397 1.940 -15.903 1.00 76.56 110 LEU A N 1
ATOM 795 C CA . LEU A 1 110 ? -1.230 1.988 -14.452 1.00 76.56 110 LEU A CA 1
ATOM 796 C C . LEU A 1 110 ? -1.905 3.218 -13.828 1.00 76.56 110 LEU A C 1
ATOM 798 O O . LEU A 1 110 ? -2.549 3.100 -12.789 1.00 76.56 110 LEU A O 1
ATOM 802 N N . VAL A 1 111 ? -1.822 4.387 -14.470 1.00 76.88 111 VAL A N 1
ATOM 803 C CA . VAL A 1 111 ? -2.524 5.609 -14.038 1.00 76.88 111 VAL A CA 1
ATOM 804 C C . VAL A 1 111 ? -4.036 5.429 -1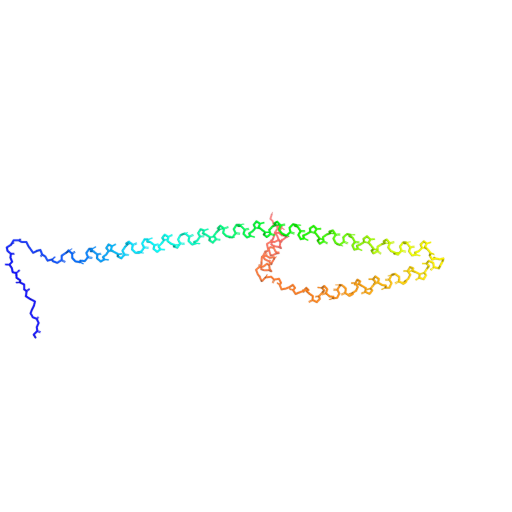4.136 1.00 76.88 111 VAL A C 1
ATOM 806 O O . VAL A 1 111 ? -4.757 5.830 -13.223 1.00 76.88 111 VAL A O 1
ATOM 809 N N . LEU A 1 112 ? -4.524 4.813 -15.212 1.00 79.12 112 LEU A N 1
ATOM 810 C CA . LEU A 1 112 ? -5.947 4.542 -15.424 1.00 79.12 112 LEU A CA 1
ATOM 8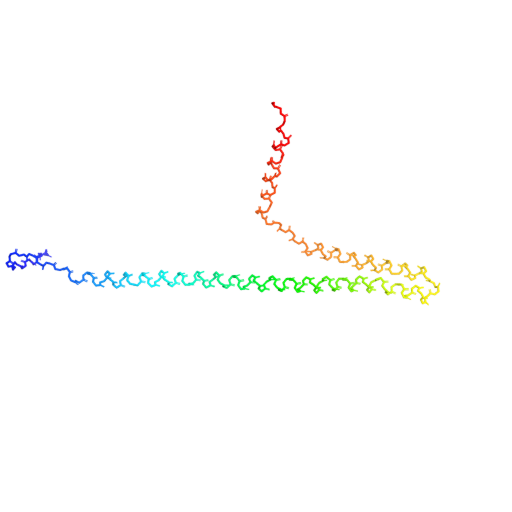11 C C . LEU A 1 112 ? -6.473 3.495 -14.432 1.00 79.12 112 LEU A C 1
ATOM 813 O O . LEU A 1 112 ? -7.504 3.718 -13.797 1.00 79.12 112 LEU A O 1
ATOM 817 N N . GLY A 1 113 ? -5.739 2.398 -14.232 1.00 79.12 113 GLY A N 1
ATOM 818 C CA . GLY A 1 113 ? -6.062 1.360 -13.251 1.00 79.12 113 GLY A CA 1
ATOM 819 C C . GLY A 1 113 ? -5.990 1.876 -11.812 1.00 79.12 113 GLY A C 1
ATOM 820 O O . GLY A 1 113 ? -6.904 1.648 -11.020 1.00 79.12 113 GLY A O 1
ATOM 821 N N . GLY A 1 114 ? -4.961 2.662 -11.492 1.00 71.62 114 GLY A N 1
ATOM 822 C CA . GLY A 1 114 ? -4.822 3.347 -10.209 1.00 71.62 114 GLY A CA 1
ATOM 823 C C . GLY A 1 114 ? -5.968 4.326 -9.958 1.00 71.62 114 GLY A C 1
ATOM 824 O O . GLY A 1 114 ? -6.559 4.315 -8.881 1.00 71.62 114 GLY A O 1
ATOM 825 N N . ARG A 1 115 ? -6.369 5.112 -10.967 1.00 69.81 115 ARG A N 1
ATOM 826 C CA . ARG A 1 115 ? -7.555 5.981 -10.885 1.00 69.81 115 ARG A CA 1
ATOM 827 C C . ARG A 1 115 ? -8.845 5.206 -10.646 1.00 69.81 115 ARG A C 1
ATOM 829 O O . ARG A 1 115 ? -9.675 5.672 -9.873 1.00 69.81 115 ARG A O 1
ATOM 836 N N . ALA A 1 116 ? -9.018 4.051 -11.283 1.00 65.50 116 ALA A N 1
ATOM 837 C CA . ALA A 1 116 ? -10.197 3.213 -11.085 1.00 65.50 116 ALA A CA 1
ATOM 838 C C . ALA A 1 116 ? -10.251 2.613 -9.665 1.00 65.50 116 ALA A C 1
ATOM 840 O O . ALA A 1 116 ? -11.330 2.497 -9.083 1.00 65.50 116 ALA A O 1
ATOM 841 N N . GLY A 1 117 ? -9.089 2.285 -9.087 1.00 60.44 117 GLY A N 1
ATOM 842 C CA . GLY A 1 117 ? -8.953 1.804 -7.708 1.00 60.44 117 GLY A CA 1
ATOM 843 C C . GLY A 1 117 ? -9.046 2.899 -6.639 1.00 60.44 117 GLY A C 1
ATOM 844 O O . GLY A 1 117 ? -9.421 2.617 -5.500 1.00 60.44 117 GLY A O 1
ATOM 845 N N . LEU A 1 118 ? -8.771 4.159 -6.993 1.00 55.41 118 LEU A N 1
ATOM 846 C CA . LEU A 1 118 ? -8.895 5.330 -6.120 1.00 55.41 118 LEU A CA 1
ATOM 847 C C . LEU A 1 118 ? -10.370 5.694 -5.878 1.00 55.41 118 LEU A C 1
ATOM 849 O O . LEU A 1 118 ? -10.853 6.767 -6.234 1.00 55.41 118 LEU A O 1
ATOM 853 N N . ARG A 1 119 ? -11.098 4.831 -5.165 1.00 57.12 119 ARG A N 1
ATOM 854 C CA . ARG A 1 119 ? -12.322 5.213 -4.451 1.00 57.12 119 ARG A CA 1
ATOM 855 C C . ARG A 1 119 ? -11.940 5.938 -3.163 1.00 57.12 119 ARG A C 1
ATOM 857 O O . ARG A 1 119 ? -12.156 5.439 -2.062 1.00 57.12 119 ARG A O 1
ATOM 864 N N . LEU A 1 120 ? -11.390 7.142 -3.309 1.00 54.81 120 LEU A N 1
ATOM 865 C CA . LEU A 1 120 ? -11.204 8.113 -2.228 1.00 54.81 120 LEU A CA 1
ATOM 866 C C . LEU A 1 120 ? -12.579 8.601 -1.732 1.00 54.81 120 LEU A C 1
ATOM 868 O O . LEU A 1 120 ? -12.975 9.745 -1.934 1.00 54.81 120 LEU A O 1
ATOM 872 N N . LYS A 1 121 ? -13.341 7.730 -1.063 1.00 56.69 121 LYS A N 1
ATOM 873 C CA . LYS A 1 121 ? -14.383 8.172 -0.136 1.00 56.69 121 LYS A CA 1
ATOM 874 C C . LYS A 1 121 ? -13.654 8.662 1.107 1.00 56.69 121 LYS A C 1
ATOM 876 O O . LYS A 1 121 ? -13.410 7.888 2.028 1.00 56.69 121 LYS A O 1
ATOM 881 N N . LEU A 1 122 ? -13.241 9.932 1.097 1.00 56.50 122 LEU A N 1
ATOM 882 C CA . LEU A 1 122 ? -12.710 10.563 2.300 1.00 56.50 122 LEU A CA 1
ATOM 883 C C . LEU A 1 122 ? -13.754 10.389 3.416 1.00 56.50 122 LEU A C 1
ATOM 885 O O . LEU A 1 122 ? -14.928 10.705 3.190 1.00 56.50 122 LEU A O 1
ATOM 889 N N . PRO A 1 123 ? -13.367 9.878 4.597 1.00 59.81 123 PRO A N 1
ATOM 890 C CA . PRO A 1 123 ? -14.288 9.747 5.709 1.00 59.81 123 PRO A CA 1
ATOM 891 C C . PRO A 1 123 ? -14.921 11.116 6.002 1.00 59.81 123 PRO A C 1
ATOM 893 O O . PRO A 1 123 ? -14.201 12.117 6.070 1.00 59.81 123 PRO A O 1
ATOM 896 N N . PRO A 1 124 ? -16.247 11.202 6.204 1.00 65.19 124 PRO A N 1
ATOM 897 C CA . PRO A 1 124 ? -16.927 12.484 6.413 1.00 65.19 124 PRO A CA 1
ATOM 898 C C . PRO A 1 124 ? -16.365 13.262 7.615 1.00 65.19 124 PRO A C 1
ATOM 900 O O . PRO A 1 124 ? -16.390 14.490 7.636 1.00 65.19 124 PRO A O 1
ATOM 903 N N . ARG A 1 125 ? -15.779 12.552 8.589 1.00 62.12 125 ARG A N 1
ATOM 904 C CA . ARG A 1 125 ? -15.097 13.138 9.751 1.00 62.12 125 ARG A CA 1
ATOM 905 C C . ARG A 1 125 ? -13.856 13.949 9.362 1.00 62.12 125 ARG A C 1
ATOM 907 O O . ARG A 1 125 ? -13.688 15.053 9.865 1.00 62.12 125 ARG A O 1
ATOM 914 N N . THR A 1 126 ? -13.040 13.456 8.431 1.00 68.44 126 THR A N 1
ATOM 915 C CA . THR A 1 126 ? -11.814 14.136 7.982 1.00 68.44 126 THR A CA 1
ATOM 916 C C . THR A 1 126 ? -12.140 15.397 7.184 1.00 68.44 126 THR A C 1
ATOM 918 O O . THR A 1 126 ? -11.474 16.415 7.340 1.00 68.44 126 THR A O 1
ATOM 921 N N . ILE A 1 127 ? -13.210 15.367 6.380 1.00 71.88 127 ILE A N 1
ATOM 922 C CA . ILE A 1 127 ? -13.688 16.547 5.641 1.00 71.88 127 ILE A CA 1
ATOM 923 C C . ILE A 1 127 ? -14.176 17.634 6.608 1.00 71.88 127 ILE A C 1
ATOM 925 O O . ILE A 1 127 ? -13.876 18.809 6.401 1.00 71.88 127 ILE A O 1
ATOM 929 N N . ASN A 1 128 ? -14.899 17.257 7.668 1.00 74.12 128 ASN A N 1
ATOM 930 C CA . ASN A 1 128 ? -15.404 18.219 8.649 1.00 74.12 128 ASN A CA 1
ATOM 931 C C . ASN A 1 128 ? -14.270 18.893 9.438 1.00 74.12 128 ASN A C 1
ATOM 933 O O . ASN A 1 128 ? -14.261 20.118 9.521 1.00 74.12 128 ASN A O 1
ATOM 937 N N . SER A 1 129 ? -13.269 18.145 9.917 1.00 73.00 129 SER A N 1
ATOM 938 C CA . SER A 1 129 ? -12.115 18.745 10.611 1.00 73.00 129 SER A CA 1
ATOM 939 C C . SER A 1 129 ? -11.282 19.664 9.707 1.00 73.00 129 SER A C 1
ATOM 941 O O . SER A 1 129 ? -10.813 20.713 10.151 1.00 73.00 129 SER A O 1
ATOM 943 N N . LEU A 1 130 ? -11.128 19.325 8.421 1.00 80.19 130 LEU A N 1
ATOM 944 C CA . LEU A 1 130 ? -10.439 20.187 7.452 1.00 80.19 130 LEU A CA 1
ATOM 945 C C . LEU A 1 130 ? -11.225 21.475 7.153 1.00 80.19 130 LEU A C 1
ATOM 947 O O . LEU A 1 130 ? -10.618 22.535 6.991 1.00 80.19 130 LEU A O 1
ATOM 951 N N . LYS A 1 131 ? -12.563 21.413 7.112 1.00 78.00 131 LYS A N 1
ATOM 952 C CA . LYS A 1 131 ? -13.417 22.606 6.982 1.00 78.00 131 LYS A CA 1
ATOM 953 C C . LYS A 1 131 ? -13.301 23.517 8.196 1.00 78.00 131 LYS A C 1
ATOM 955 O O . LYS A 1 131 ? -13.099 24.712 8.023 1.00 78.00 131 LYS A O 1
ATOM 960 N N . GLU A 1 132 ? -13.357 22.954 9.397 1.00 77.19 132 GLU A N 1
ATOM 961 C CA . GLU A 1 132 ? -13.239 23.717 10.640 1.00 77.19 132 GLU A CA 1
ATOM 962 C C . GLU A 1 132 ? -11.867 24.403 10.752 1.00 77.19 132 GLU A C 1
ATOM 964 O O . GLU A 1 132 ? -11.779 25.582 11.093 1.00 77.19 132 GLU A O 1
ATOM 969 N N . THR A 1 133 ? -10.800 23.710 10.340 1.00 78.88 133 THR A N 1
ATOM 970 C CA . THR A 1 133 ? -9.438 24.270 10.292 1.00 78.88 133 THR A CA 1
ATOM 971 C C . THR A 1 133 ? -9.329 25.396 9.261 1.00 78.88 133 THR A C 1
ATOM 973 O O . THR A 1 133 ? -8.727 26.434 9.534 1.00 78.88 133 THR A O 1
ATOM 976 N N . LYS A 1 134 ? -9.954 25.237 8.086 1.00 85.44 134 LYS A N 1
ATOM 977 C CA . LYS A 1 134 ? -10.034 26.295 7.070 1.00 85.44 134 LYS A CA 1
ATOM 978 C C . LYS A 1 134 ? -10.788 27.515 7.599 1.00 85.44 134 LYS A C 1
ATOM 980 O O . LYS A 1 134 ? -10.341 28.638 7.394 1.00 85.44 134 LYS A O 1
ATOM 985 N N . GLU A 1 135 ? -11.913 27.312 8.276 1.00 83.62 135 GLU A N 1
ATOM 986 C CA . GLU A 1 135 ? -12.698 28.398 8.867 1.00 83.62 135 GLU A CA 1
ATOM 987 C C . GLU A 1 135 ? -11.938 29.126 9.976 1.00 83.62 135 GLU A C 1
ATOM 989 O O . GLU A 1 135 ? -11.948 30.355 10.010 1.00 83.62 135 GLU A O 1
ATOM 994 N N . TRP A 1 136 ? -11.233 28.398 10.846 1.00 85.19 136 TRP A N 1
ATOM 995 C CA . TRP A 1 136 ? -10.370 28.993 11.865 1.00 85.19 136 TRP A CA 1
ATOM 996 C C . TRP A 1 136 ? -9.234 29.817 11.237 1.00 85.19 136 TRP A C 1
ATOM 998 O O . TRP A 1 136 ? -9.031 30.969 11.617 1.00 85.19 136 TRP A O 1
ATOM 1008 N N . ALA A 1 137 ? -8.565 29.292 10.205 1.00 83.38 137 ALA A N 1
ATOM 1009 C CA . ALA A 1 137 ? -7.483 29.993 9.508 1.00 83.38 137 ALA A CA 1
ATOM 1010 C C . ALA A 1 137 ? -7.970 31.240 8.745 1.00 83.38 137 ALA A C 1
ATOM 1012 O O . ALA A 1 137 ? -7.307 32.277 8.747 1.00 83.38 137 ALA A O 1
ATOM 1013 N N . LEU A 1 138 ? -9.151 31.169 8.123 1.00 84.75 138 LEU A N 1
ATOM 1014 C CA . LEU A 1 138 ? -9.778 32.318 7.466 1.00 84.75 138 LEU A CA 1
ATOM 1015 C C . LEU A 1 138 ? -10.213 33.383 8.477 1.00 84.75 138 LEU A C 1
ATOM 1017 O O . LEU A 1 138 ? -10.089 34.570 8.182 1.00 84.75 138 LEU A O 1
ATOM 1021 N N . ARG A 1 139 ? -10.684 32.982 9.667 1.00 83.38 139 ARG A N 1
ATOM 1022 C CA . ARG A 1 139 ? -10.970 33.913 10.770 1.00 83.38 139 ARG A CA 1
ATOM 1023 C C . ARG A 1 139 ? -9.697 34.593 11.275 1.00 83.38 139 ARG A C 1
ATOM 1025 O O . ARG A 1 139 ? -9.714 35.805 11.458 1.00 83.38 139 ARG A O 1
ATOM 1032 N N . GLN A 1 140 ? -8.594 33.855 11.402 1.00 84.69 140 GLN A N 1
ATOM 1033 C CA . GLN A 1 140 ? -7.303 34.406 11.824 1.00 84.69 140 GLN A CA 1
ATOM 1034 C C . GLN A 1 140 ? -6.763 35.439 10.821 1.00 84.69 140 GLN A C 1
ATOM 1036 O O . GLN A 1 140 ? -6.371 36.532 11.214 1.00 84.69 140 GLN A O 1
ATOM 1041 N N . MET A 1 141 ? -6.812 35.143 9.516 1.00 75.94 141 MET A N 1
ATOM 1042 C CA . MET A 1 141 ? -6.384 36.087 8.470 1.00 75.94 141 MET A CA 1
ATOM 1043 C C . MET A 1 141 ? -7.349 37.264 8.267 1.00 75.94 141 MET A C 1
ATOM 1045 O O . MET A 1 141 ? -6.954 38.294 7.729 1.00 75.94 141 MET A O 1
ATOM 1049 N N . ARG A 1 142 ? -8.612 37.133 8.693 1.00 77.19 142 ARG A N 1
ATOM 1050 C CA . ARG A 1 142 ? -9.601 38.223 8.694 1.00 77.19 142 ARG A CA 1
ATOM 1051 C C . ARG A 1 142 ? -9.493 39.129 9.925 1.00 77.19 142 ARG A C 1
ATOM 1053 O O . ARG A 1 142 ? -10.133 40.175 9.947 1.00 77.19 142 ARG A O 1
ATOM 1060 N N . SER A 1 143 ? -8.672 38.764 10.908 1.00 65.06 143 SER A N 1
ATOM 1061 C CA . SER A 1 143 ? -8.422 39.564 12.105 1.00 65.06 143 SER A CA 1
ATOM 1062 C C . SER A 1 143 ? -7.063 40.289 12.084 1.00 65.06 143 SER A C 1
ATOM 1064 O O . SER A 1 143 ? -6.205 40.002 12.919 1.00 65.06 143 SER A O 1
ATOM 1066 N N . PRO A 1 144 ? -6.875 41.286 11.201 1.00 62.03 144 PRO A N 1
ATOM 1067 C CA . PRO A 1 144 ? -6.017 42.423 11.501 1.00 62.03 144 PRO A CA 1
ATOM 1068 C C . PRO A 1 144 ? -6.806 43.730 11.329 1.00 62.03 144 PRO A C 1
ATOM 1070 O O . PRO A 1 144 ? -6.971 44.203 10.209 1.00 62.03 144 PRO A O 1
ATOM 1073 N N . ALA A 1 145 ? -7.311 44.292 12.433 1.00 62.59 145 ALA A N 1
ATOM 1074 C CA . ALA A 1 145 ? -7.620 45.723 12.578 1.00 62.59 145 ALA A CA 1
ATOM 1075 C C . ALA A 1 145 ? -8.102 46.039 14.010 1.00 62.59 145 ALA A C 1
ATOM 1077 O O . ALA A 1 145 ? -9.291 46.263 14.248 1.00 62.59 145 ALA A O 1
ATOM 1078 N N . ARG A 1 146 ? -7.177 46.066 14.971 1.00 46.38 146 ARG A N 1
ATOM 1079 C CA . ARG A 1 146 ? -7.213 47.040 16.067 1.00 46.38 146 ARG A CA 1
ATOM 1080 C C . ARG A 1 146 ? -5.789 47.348 16.499 1.00 46.38 146 ARG A C 1
ATOM 1082 O O . ARG A 1 146 ? -5.009 46.378 16.606 1.00 46.38 146 ARG A O 1
#

pLDDT: mean 74.99, std 13.95, range [44.41, 96.38]